Protein AF-A0ABD4Q8N9-F1 (afdb_monomer_lite)

Radius of gyration: 13.11 Å; chains: 1; bounding box: 31×15×36 Å

Sequence (76 aa):
FWGSETGLGGQSETVIGQWLADRGVRGQVRISTKAGAEPTRPHAFPDAVEGLGKDTVNRAIRDSLQRLQTERIDMY

Secondary structure (DSSP, 8-state):
-TTSTTSSS-HHHHHHHHHHHHHT-GGG---B---S--BSSTT-TTTSB----HHHHHHHHHHHHHHTT-S--SB-

Foldseek 3Di:
DCPPPQSWDLVVLLVQLCVCVVVVCPVPDAADDDFWCTAPHRSCPPPGIDDPDPVRVVVVVVSSCVSNVHPDHNYD

InterPro domains:
  IPR023210 NADP-dependent oxidoreductase domain [PF00248] (10-76)
  IPR036812 NAD(P)-dependent oxidoreductase domain superfamily [G3DSA:3.20.20.100] (3-76)
  IPR036812 NAD(P)-dependent oxidoreductase domain superfamily [SSF51430] (8-76)

Organism: Mycobacterium tuberculosis (NCBI:txid1773)

Structure (mmCIF, N/CA/C/O backbone):
data_AF-A0ABD4Q8N9-F1
#
_entry.id   AF-A0ABD4Q8N9-F1
#
loop_
_atom_site.group_PDB
_atom_site.id
_atom_site.type_symbol
_atom_site.label_atom_id
_atom_site.label_alt_id
_atom_site.label_comp_id
_atom_site.label_asym_id
_atom_site.label_entity_id
_atom_site.label_seq_id
_atom_site.pdbx_PDB_ins_code
_atom_site.Cartn_x
_atom_site.Cartn_y
_atom_site.Cartn_z
_atom_site.occupancy
_atom_site.B_iso_or_equiv
_atom_site.auth_seq_id
_atom_site.auth_comp_id
_atom_site.auth_asym_id
_atom_site.auth_atom_id
_atom_site.pdbx_PDB_model_num
ATOM 1 N N . PHE A 1 1 ? -6.862 -9.653 -9.714 1.00 70.94 1 PHE A N 1
ATOM 2 C CA . PHE A 1 1 ? -5.895 -8.609 -9.330 1.00 70.94 1 PHE A CA 1
ATOM 3 C C . PHE A 1 1 ? -5.505 -7.816 -10.567 1.00 70.94 1 PHE A C 1
ATOM 5 O O . PHE A 1 1 ? -6.202 -6.860 -10.845 1.00 70.94 1 PHE A O 1
ATOM 12 N N . TRP A 1 2 ? -4.579 -8.286 -11.410 1.00 85.25 2 TRP A N 1
ATOM 13 C CA . TRP A 1 2 ? -4.173 -7.571 -12.639 1.00 85.25 2 TRP A CA 1
ATOM 14 C C . TRP A 1 2 ? -5.203 -7.542 -13.777 1.00 85.25 2 TRP A C 1
ATOM 16 O O . TRP A 1 2 ? -5.122 -6.703 -14.665 1.00 85.25 2 TRP A O 1
ATOM 26 N N . GLY A 1 3 ? -6.187 -8.444 -13.748 1.00 85.25 3 GLY A N 1
ATOM 27 C CA . GLY A 1 3 ? -7.354 -8.407 -14.636 1.00 85.25 3 GLY A CA 1
ATOM 28 C C . GLY A 1 3 ? -8.507 -7.536 -14.121 1.00 85.25 3 GLY A C 1
ATOM 29 O O . GLY A 1 3 ? -9.628 -7.706 -14.585 1.00 85.25 3 GLY A O 1
ATOM 30 N N . SER A 1 4 ? -8.278 -6.688 -13.110 1.00 89.44 4 SER A N 1
ATOM 31 C CA . SER A 1 4 ? -9.260 -5.679 -12.691 1.00 89.44 4 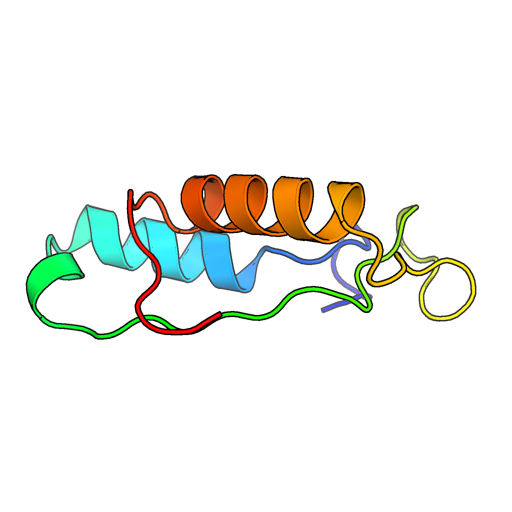SER A CA 1
ATOM 32 C C . SER A 1 4 ? -9.455 -4.635 -13.794 1.00 89.44 4 SER A C 1
ATOM 34 O O . SER A 1 4 ? -8.608 -4.498 -14.672 1.00 89.44 4 SER A O 1
ATOM 36 N N . GLU A 1 5 ? -10.537 -3.860 -13.720 1.00 91.50 5 GLU A N 1
ATOM 37 C CA . GLU A 1 5 ? -10.816 -2.768 -14.664 1.00 91.50 5 GLU A CA 1
ATOM 38 C C . GLU A 1 5 ? -9.676 -1.743 -14.747 1.00 91.50 5 GLU A C 1
ATOM 40 O O . GLU A 1 5 ? -9.390 -1.223 -15.818 1.00 91.50 5 GLU A O 1
ATOM 45 N N . THR A 1 6 ? -8.975 -1.486 -13.638 1.00 92.00 6 THR A N 1
ATOM 46 C CA . THR A 1 6 ? -7.845 -0.547 -13.631 1.00 92.00 6 THR A CA 1
ATOM 47 C C . THR A 1 6 ? -6.562 -1.154 -14.188 1.00 92.00 6 THR A C 1
ATOM 49 O O . THR A 1 6 ? -5.622 -0.418 -14.475 1.00 92.00 6 THR A O 1
ATOM 52 N N . GLY A 1 7 ? -6.471 -2.486 -14.270 1.00 92.25 7 GLY A N 1
ATOM 53 C CA . GLY A 1 7 ? -5.249 -3.192 -14.651 1.00 92.25 7 GLY A CA 1
ATOM 54 C C . GLY A 1 7 ? -4.079 -3.016 -13.675 1.00 92.25 7 GLY A C 1
ATOM 55 O O . GLY A 1 7 ? -2.959 -3.399 -14.010 1.00 92.25 7 GLY A O 1
ATOM 56 N N . LEU A 1 8 ? -4.345 -2.429 -12.505 1.00 92.75 8 LEU A N 1
ATOM 57 C CA . LEU A 1 8 ? -3.417 -2.137 -11.411 1.00 92.75 8 LEU A CA 1
ATOM 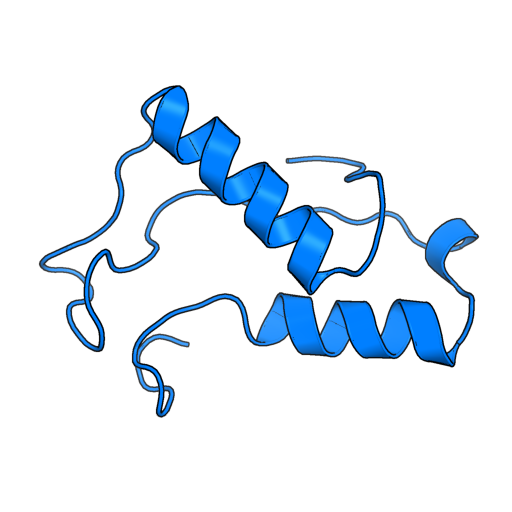58 C C . LEU A 1 8 ? -3.872 -2.862 -10.139 1.00 92.75 8 LEU A C 1
ATOM 60 O O . LEU A 1 8 ? -4.957 -3.452 -10.101 1.00 92.75 8 LEU A O 1
ATOM 64 N N . GLY A 1 9 ? -3.055 -2.814 -9.097 1.00 93.38 9 GLY A N 1
ATOM 65 C CA . GLY A 1 9 ? -3.322 -3.398 -7.793 1.00 93.38 9 GLY A CA 1
ATOM 66 C C . GLY A 1 9 ? -3.961 -2.418 -6.810 1.00 93.38 9 GLY A C 1
ATOM 67 O O . GLY A 1 9 ? -4.573 -1.416 -7.178 1.00 93.38 9 GLY A O 1
ATOM 68 N N . GLY A 1 10 ? -3.844 -2.734 -5.519 1.00 94.56 10 GLY A N 1
ATOM 69 C CA . GLY A 1 10 ? -4.290 -1.874 -4.416 1.00 94.56 10 GLY A CA 1
ATOM 70 C C . GLY A 1 10 ? -5.764 -1.995 -4.009 1.00 94.56 10 GLY A C 1
ATOM 71 O O . GLY A 1 10 ? -6.110 -1.582 -2.906 1.00 94.56 10 GLY A O 1
ATOM 72 N N . GLN A 1 11 ? -6.641 -2.616 -4.804 1.00 95.31 11 GLN A N 1
ATOM 73 C CA . GLN A 1 11 ? -8.080 -2.666 -4.486 1.00 95.31 11 GLN A CA 1
ATOM 74 C C . GLN A 1 11 ? -8.370 -3.403 -3.172 1.00 95.31 11 GLN A C 1
ATOM 76 O O . GLN A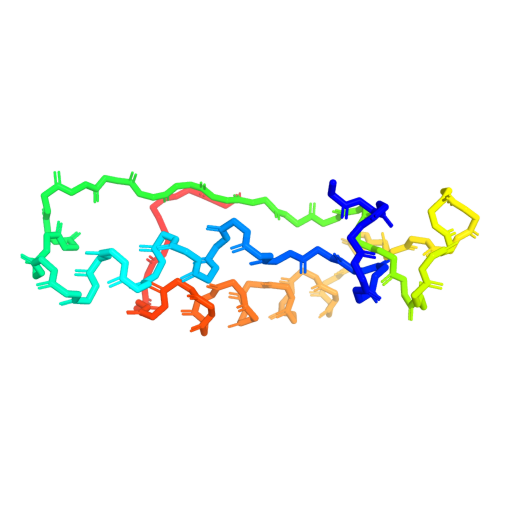 1 11 ? -9.230 -2.978 -2.405 1.00 95.31 11 GLN A O 1
ATOM 81 N N . SER A 1 12 ? -7.631 -4.478 -2.877 1.00 95.94 12 SER A N 1
ATOM 82 C CA . SER A 1 12 ? -7.764 -5.198 -1.604 1.00 95.94 12 SER A CA 1
ATOM 83 C C . SER A 1 12 ? -7.453 -4.296 -0.408 1.00 95.94 12 SER A C 1
ATOM 85 O O . SER A 1 12 ? -8.162 -4.338 0.592 1.00 95.94 12 SER A O 1
ATOM 87 N N . GLU A 1 13 ? -6.421 -3.457 -0.516 1.00 97.94 13 GLU A N 1
ATOM 88 C CA . GLU A 1 13 ? -6.057 -2.505 0.535 1.00 97.94 13 GLU A CA 1
ATOM 89 C C . GLU A 1 13 ? -7.123 -1.429 0.707 1.00 97.94 13 GLU A C 1
ATOM 91 O O . GLU A 1 13 ? -7.445 -1.096 1.840 1.00 97.94 13 GLU A O 1
ATOM 96 N N . THR A 1 14 ? -7.722 -0.944 -0.385 1.00 98.00 14 THR A N 1
ATOM 97 C CA . THR A 1 14 ? -8.842 0.007 -0.327 1.00 98.00 14 THR A CA 1
ATOM 98 C C . THR A 1 14 ? -10.056 -0.585 0.390 1.00 98.00 14 THR A C 1
ATOM 100 O O . THR A 1 14 ? -10.614 0.062 1.272 1.00 98.00 14 THR A O 1
ATOM 103 N N . VAL A 1 15 ? -10.441 -1.827 0.071 1.00 97.94 15 VAL A N 1
ATOM 104 C CA . VAL A 1 15 ? -11.563 -2.512 0.741 1.00 97.94 15 VAL A CA 1
ATOM 105 C C . VAL A 1 15 ? -11.273 -2.717 2.231 1.00 97.94 15 VAL A C 1
ATOM 107 O O . VAL A 1 15 ? -12.136 -2.477 3.076 1.00 97.94 15 VAL A O 1
ATOM 110 N N . ILE A 1 16 ? -10.050 -3.132 2.575 1.00 98.56 16 ILE A N 1
ATOM 111 C CA . ILE A 1 16 ? -9.637 -3.295 3.974 1.00 98.56 16 ILE A CA 1
ATOM 112 C C . ILE A 1 16 ? -9.611 -1.940 4.690 1.00 98.56 16 ILE A C 1
ATOM 114 O O . ILE A 1 16 ? -10.081 -1.858 5.819 1.00 98.56 16 ILE A O 1
ATOM 118 N N . GLY A 1 17 ? -9.109 -0.880 4.052 1.00 98.75 17 GLY A N 1
ATOM 119 C CA . GLY A 1 17 ? -9.064 0.470 4.613 1.00 98.75 17 GLY A CA 1
ATOM 120 C C . GLY A 1 17 ? -10.449 1.019 4.940 1.00 98.75 17 GLY A C 1
ATOM 121 O O . GLY A 1 17 ? -10.672 1.491 6.054 1.00 98.75 17 GLY A O 1
ATOM 122 N N . GLN A 1 18 ? -11.403 0.848 4.023 1.00 98.81 18 GLN A N 1
ATOM 123 C CA . GLN A 1 18 ? -12.809 1.190 4.250 1.00 98.81 18 GLN A CA 1
ATOM 124 C C . GLN A 1 18 ? -13.379 0.413 5.439 1.00 98.81 18 GLN A C 1
ATOM 126 O O . GLN A 1 18 ? -13.937 1.004 6.356 1.00 98.81 18 GLN A O 1
ATOM 131 N N . TRP A 1 19 ? -13.148 -0.902 5.500 1.00 98.75 19 TRP A N 1
ATOM 132 C CA . TRP A 1 19 ? -13.584 -1.716 6.635 1.00 98.75 19 TRP A CA 1
ATOM 133 C C . TRP A 1 19 ? -12.956 -1.280 7.972 1.00 98.75 19 TRP A C 1
ATOM 135 O O . TRP A 1 19 ? -13.652 -1.225 8.990 1.00 98.75 19 TRP A O 1
ATOM 145 N N . LEU A 1 20 ? -11.659 -0.947 7.986 1.00 98.62 20 LEU A N 1
ATOM 146 C CA . LEU A 1 20 ? -10.960 -0.448 9.174 1.00 98.62 20 LEU A CA 1
ATOM 147 C C . LEU A 1 20 ? -11.583 0.859 9.678 1.00 98.62 20 LEU A C 1
ATOM 149 O O . LEU A 1 20 ? -11.797 0.994 10.888 1.00 98.62 20 LEU A O 1
ATOM 153 N N . ALA A 1 21 ? -11.864 1.788 8.761 1.00 98.19 21 ALA A N 1
ATOM 154 C CA . ALA A 1 21 ? -12.462 3.085 9.051 1.00 98.19 21 ALA A CA 1
ATOM 155 C C . ALA A 1 21 ? -13.915 2.944 9.529 1.00 98.19 21 ALA A C 1
ATOM 157 O O . ALA A 1 21 ? -14.248 3.419 10.614 1.00 98.19 21 ALA A O 1
ATOM 158 N N . ASP A 1 22 ? -14.746 2.215 8.783 1.00 98.62 22 ASP A N 1
ATOM 159 C CA . ASP A 1 22 ? -16.177 2.043 9.059 1.00 98.62 22 ASP A CA 1
ATOM 160 C C . ASP A 1 22 ? -16.443 1.361 10.405 1.00 98.62 22 ASP A C 1
ATOM 162 O O . ASP A 1 22 ? -17.448 1.623 11.067 1.00 98.62 22 ASP A O 1
ATOM 166 N N . ARG A 1 23 ? -15.556 0.449 10.819 1.00 98.12 23 ARG A N 1
ATOM 167 C CA . ARG A 1 23 ? -15.711 -0.317 12.064 1.00 98.12 23 ARG A CA 1
ATOM 168 C C . ARG A 1 23 ? -14.915 0.250 13.236 1.00 98.12 23 ARG A C 1
ATOM 170 O O . ARG A 1 23 ? -15.138 -0.183 14.363 1.00 98.12 23 ARG A O 1
ATOM 177 N N . GLY A 1 24 ? -13.974 1.167 13.001 1.00 97.81 24 GLY A N 1
ATOM 178 C CA . GLY A 1 24 ? -13.099 1.701 14.050 1.00 97.81 24 GLY A CA 1
ATOM 179 C C . GLY A 1 24 ? -12.187 0.645 14.695 1.00 97.81 24 GLY A C 1
ATOM 180 O O . GLY A 1 24 ? -11.809 0.765 15.860 1.00 97.81 24 GLY A O 1
ATOM 181 N N . VAL A 1 25 ? -11.832 -0.418 13.964 1.00 98.19 25 VAL A N 1
ATOM 182 C CA . VAL A 1 25 ? -11.141 -1.605 14.516 1.00 98.19 25 VAL A CA 1
ATOM 183 C C . VAL A 1 25 ? -9.626 -1.590 14.323 1.00 98.19 25 VAL A C 1
ATOM 185 O O . VAL A 1 25 ? -8.959 -2.575 14.639 1.00 98.19 25 VAL A O 1
ATOM 188 N N . ARG A 1 26 ? -9.033 -0.483 13.851 1.00 97.88 26 ARG A N 1
ATOM 189 C CA . ARG A 1 26 ? -7.584 -0.423 13.577 1.00 97.88 26 ARG A CA 1
ATOM 190 C C . ARG A 1 26 ? -6.720 -0.811 14.782 1.00 97.88 26 ARG A C 1
ATOM 192 O O . ARG A 1 26 ? -5.666 -1.410 14.590 1.00 97.88 26 ARG A O 1
ATOM 199 N N . GLY A 1 27 ? -7.152 -0.514 16.007 1.00 97.81 27 GLY A N 1
ATOM 200 C CA . GLY A 1 27 ? -6.438 -0.896 17.233 1.00 97.81 27 GLY A CA 1
ATOM 201 C C . GLY A 1 27 ? -6.498 -2.389 17.586 1.00 97.81 27 GLY A C 1
ATOM 202 O O . GLY A 1 27 ? -5.725 -2.833 18.427 1.00 97.81 27 GLY A O 1
ATOM 203 N N . GLN A 1 28 ? -7.386 -3.157 16.952 1.00 98.19 28 GLN A N 1
ATOM 204 C CA . GLN A 1 28 ? -7.689 -4.552 17.295 1.00 98.19 28 GLN A CA 1
ATOM 205 C C . GLN A 1 28 ? -7.050 -5.561 16.332 1.00 98.19 28 GLN A C 1
ATOM 207 O O . GLN A 1 28 ? -7.059 -6.760 16.598 1.00 98.19 28 GLN A O 1
ATOM 212 N N . VAL A 1 29 ? -6.482 -5.088 15.220 1.00 98.12 29 VAL A N 1
ATOM 213 C CA . VAL A 1 29 ? -5.875 -5.937 14.190 1.00 98.12 29 VAL A CA 1
ATOM 214 C C . VAL A 1 29 ? -4.440 -5.525 13.886 1.00 98.12 29 VAL A C 1
ATOM 216 O O . VAL A 1 29 ? -4.077 -4.346 13.937 1.00 98.12 29 VAL A O 1
ATOM 219 N N . ARG A 1 30 ? -3.615 -6.517 13.544 1.00 98.44 30 ARG A N 1
ATOM 220 C CA . ARG A 1 30 ? -2.278 -6.317 12.980 1.00 98.44 30 ARG A CA 1
ATOM 221 C C . ARG A 1 30 ? -2.378 -6.378 11.461 1.00 98.44 30 ARG A C 1
ATOM 223 O O . ARG A 1 30 ? -2.996 -7.295 10.929 1.00 98.44 30 ARG A O 1
ATOM 230 N N . ILE A 1 31 ? -1.781 -5.406 10.782 1.00 98.44 31 ILE A N 1
ATOM 231 C CA . ILE A 1 31 ? -1.816 -5.291 9.325 1.00 98.44 31 ILE A CA 1
ATOM 232 C C . ILE A 1 31 ? -0.427 -5.559 8.763 1.00 98.44 31 ILE A C 1
ATOM 234 O O . ILE A 1 31 ? 0.542 -4.908 9.154 1.00 98.44 31 ILE A O 1
ATOM 238 N N . SER A 1 32 ? -0.361 -6.489 7.813 1.00 98.50 32 SER A N 1
ATOM 239 C CA . SER A 1 32 ? 0.803 -6.690 6.961 1.00 98.50 32 SER A CA 1
ATOM 240 C C . SER A 1 32 ? 0.408 -6.572 5.498 1.00 98.50 32 SER A C 1
ATOM 242 O O . SER A 1 32 ? -0.605 -7.130 5.075 1.00 98.50 32 SER A O 1
ATOM 244 N N . THR A 1 33 ? 1.221 -5.857 4.732 1.00 97.81 33 THR A N 1
ATOM 245 C CA . THR A 1 33 ? 1.127 -5.774 3.271 1.00 97.81 33 THR A CA 1
ATOM 246 C C . THR A 1 33 ? 2.535 -5.831 2.682 1.00 97.81 33 THR A C 1
ATOM 248 O O . THR A 1 33 ? 3.475 -6.064 3.431 1.00 97.81 33 THR A O 1
ATOM 251 N N . LYS A 1 34 ? 2.680 -5.759 1.359 1.00 96.12 34 LYS A N 1
ATOM 252 C CA . LYS A 1 34 ? 3.933 -6.069 0.653 1.00 96.12 34 LYS A CA 1
ATOM 253 C C . LYS A 1 34 ? 4.108 -5.123 -0.533 1.00 96.12 34 LYS A C 1
ATOM 255 O O . LYS A 1 34 ? 3.115 -4.705 -1.120 1.00 96.12 34 LYS A O 1
ATOM 260 N N . ALA A 1 35 ? 5.354 -4.858 -0.918 1.00 95.44 35 ALA A N 1
ATOM 261 C CA . ALA A 1 35 ? 5.704 -4.101 -2.123 1.00 95.44 35 ALA A CA 1
ATOM 262 C C . ALA A 1 35 ? 6.217 -5.006 -3.254 1.00 95.44 35 ALA A C 1
ATOM 264 O O . ALA A 1 35 ? 6.715 -6.106 -3.000 1.00 95.44 35 ALA A O 1
ATOM 265 N N . GLY A 1 36 ? 6.194 -4.489 -4.485 1.00 91.19 36 GLY A N 1
ATOM 266 C CA . GLY A 1 36 ? 6.723 -5.163 -5.666 1.00 91.19 36 GLY A CA 1
ATOM 267 C C . GLY A 1 36 ? 5.650 -5.854 -6.502 1.00 91.19 36 GLY A C 1
ATOM 268 O O . GLY A 1 36 ? 4.511 -6.037 -6.077 1.00 91.19 36 GLY A O 1
ATOM 269 N N . ALA A 1 37 ? 6.033 -6.236 -7.722 1.00 91.00 37 ALA A N 1
ATOM 270 C CA . ALA A 1 37 ? 5.163 -6.851 -8.730 1.00 91.00 37 ALA A CA 1
ATOM 271 C C . ALA A 1 37 ? 3.969 -5.992 -9.207 1.00 91.00 37 ALA A C 1
ATOM 273 O O . ALA A 1 37 ? 3.240 -6.440 -10.089 1.00 91.00 37 ALA A O 1
ATOM 274 N N . GLU A 1 38 ? 3.798 -4.767 -8.698 1.00 93.88 38 GLU A N 1
ATOM 275 C CA . GLU A 1 38 ? 2.812 -3.798 -9.188 1.00 93.88 38 GLU A CA 1
ATOM 276 C C . GLU A 1 38 ? 3.124 -3.384 -10.636 1.00 93.88 38 GLU A C 1
ATOM 278 O O . GLU A 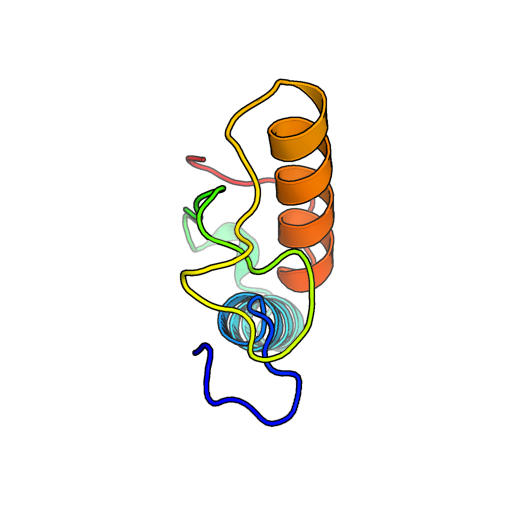1 38 ? 4.255 -2.979 -10.923 1.00 93.88 38 GLU A O 1
ATOM 283 N N . PRO A 1 39 ? 2.159 -3.463 -11.568 1.00 94.88 39 PRO A N 1
ATOM 284 C CA . PRO A 1 39 ? 2.333 -2.985 -12.922 1.00 94.88 39 PRO A CA 1
ATOM 285 C C . PRO A 1 39 ? 2.600 -1.485 -12.952 1.00 94.88 39 PRO A C 1
ATOM 287 O O . PRO A 1 39 ? 1.864 -0.690 -12.378 1.00 94.88 39 PRO A O 1
ATOM 290 N N . THR A 1 40 ? 3.623 -1.067 -13.691 1.00 93.94 40 THR A N 1
ATOM 291 C CA . THR A 1 40 ? 3.914 0.366 -13.885 1.00 93.94 40 THR A CA 1
ATOM 292 C C . THR A 1 40 ? 2.976 1.024 -14.895 1.00 93.94 40 THR A C 1
ATOM 294 O O . THR A 1 40 ? 2.931 2.248 -15.012 1.00 93.94 40 THR A O 1
ATOM 297 N N . ARG A 1 41 ? 2.221 0.208 -15.632 1.00 94.88 41 ARG A N 1
ATOM 298 C CA . ARG A 1 41 ? 1.171 0.610 -16.564 1.00 94.88 41 ARG A CA 1
ATOM 299 C C . ARG A 1 41 ? 0.009 -0.395 -16.489 1.00 94.88 41 ARG A C 1
ATOM 301 O O . ARG A 1 41 ? 0.267 -1.585 -16.298 1.00 94.88 41 ARG A O 1
ATOM 308 N N . PRO A 1 42 ? -1.249 0.048 -16.662 1.00 94.12 42 PRO A N 1
ATOM 309 C CA . PRO A 1 42 ? -2.418 -0.830 -16.649 1.00 94.12 42 PRO A CA 1
ATOM 310 C C . PRO A 1 42 ? -2.283 -2.045 -17.573 1.00 94.12 42 PRO A C 1
ATOM 312 O O . PRO A 1 42 ? -1.805 -1.922 -18.702 1.00 94.12 42 PRO A O 1
ATOM 315 N N . HIS A 1 43 ? -2.733 -3.208 -17.093 1.00 94.19 43 HIS A N 1
ATOM 316 C CA . HIS A 1 43 ? -2.821 -4.470 -17.848 1.00 94.19 43 HIS A CA 1
ATOM 317 C C . HIS A 1 43 ? -1.489 -4.971 -18.423 1.00 94.19 43 HIS A C 1
ATOM 319 O O . HIS A 1 43 ? -1.462 -5.735 -19.384 1.00 94.19 43 HIS A O 1
ATOM 325 N N . ALA A 1 44 ? -0.374 -4.537 -17.845 1.00 94.88 44 ALA A N 1
ATOM 326 C 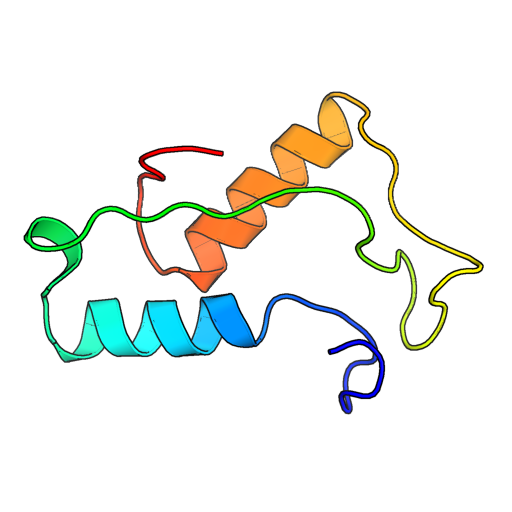CA . ALA A 1 44 ? 0.956 -4.832 -18.355 1.00 94.88 44 ALA A CA 1
ATOM 327 C C . ALA A 1 44 ? 1.693 -5.930 -17.595 1.00 94.88 44 ALA A C 1
ATOM 329 O O . ALA A 1 44 ? 2.878 -6.139 -17.835 1.00 94.88 44 ALA A O 1
ATOM 330 N N . PHE A 1 45 ? 1.042 -6.584 -16.636 1.00 92.94 45 PHE A N 1
ATOM 331 C CA . PHE A 1 45 ? 1.659 -7.693 -15.927 1.00 92.94 45 PHE A CA 1
ATOM 332 C C . PHE A 1 45 ? 1.830 -8.902 -16.868 1.00 92.94 45 PHE A C 1
ATOM 334 O O . PHE A 1 45 ? 0.854 -9.260 -17.531 1.00 92.94 45 PHE A O 1
ATOM 341 N N . PRO A 1 46 ? 2.990 -9.589 -16.882 1.00 92.62 46 PRO A N 1
ATOM 342 C CA . PRO A 1 46 ? 4.202 -9.337 -16.087 1.00 92.62 46 PRO A CA 1
ATOM 343 C C . PRO A 1 46 ? 5.256 -8.452 -16.786 1.00 92.62 46 PRO A C 1
ATOM 345 O O . PRO A 1 46 ? 6.304 -8.188 -16.205 1.00 92.62 46 PRO A O 1
ATOM 348 N N . ASP A 1 47 ? 4.999 -7.996 -18.012 1.00 95.31 47 ASP A N 1
ATOM 349 C CA . ASP A 1 47 ? 5.973 -7.315 -18.877 1.00 95.31 47 ASP A CA 1
ATOM 350 C C . ASP A 1 47 ? 6.486 -5.971 -18.335 1.00 95.31 47 ASP A C 1
ATOM 352 O O . ASP A 1 47 ? 7.579 -5.535 -18.696 1.00 95.31 47 ASP A O 1
ATOM 356 N N . ALA A 1 48 ? 5.702 -5.277 -17.507 1.00 94.19 48 ALA A N 1
ATOM 357 C CA . ALA A 1 48 ? 6.098 -4.001 -16.915 1.00 94.19 48 ALA A CA 1
ATOM 358 C C . ALA A 1 48 ? 5.692 -3.925 -15.442 1.00 94.19 48 ALA A C 1
ATOM 360 O O . ALA A 1 48 ? 4.621 -3.420 -15.115 1.00 94.19 48 ALA A O 1
ATOM 361 N N . VAL A 1 49 ? 6.568 -4.415 -14.565 1.00 94.88 49 VAL A N 1
ATOM 362 C CA . VAL A 1 49 ? 6.386 -4.411 -13.107 1.00 94.88 49 VAL A CA 1
ATOM 363 C C . VAL A 1 49 ? 7.410 -3.518 -12.420 1.00 94.88 49 VAL A C 1
ATOM 365 O O . VAL A 1 49 ? 8.533 -3.342 -12.895 1.00 94.88 49 VAL A O 1
ATOM 368 N N . GLU A 1 50 ? 7.023 -2.934 -11.294 1.00 93.94 50 GLU A N 1
ATOM 369 C CA . GLU A 1 50 ? 7.923 -2.133 -10.483 1.00 93.94 50 GLU A CA 1
ATOM 370 C C . GLU A 1 50 ? 9.038 -2.993 -9.858 1.00 93.94 50 GLU A C 1
ATOM 372 O O . GLU A 1 50 ? 8.837 -4.154 -9.493 1.00 93.94 50 GLU A O 1
ATOM 377 N N . GLY A 1 51 ? 10.233 -2.413 -9.725 1.00 94.38 51 GLY A N 1
ATOM 378 C CA . GLY A 1 51 ? 11.358 -3.036 -9.021 1.00 94.38 51 GLY A CA 1
ATOM 379 C C . GLY A 1 51 ? 11.357 -2.756 -7.513 1.00 94.38 51 GLY A C 1
ATOM 380 O O . GLY A 1 51 ? 10.546 -1.992 -7.009 1.00 94.38 51 GLY A O 1
ATOM 381 N N . LEU A 1 52 ? 12.337 -3.296 -6.786 1.00 96.44 52 LEU A N 1
ATOM 382 C CA . LEU A 1 52 ? 12.463 -3.153 -5.321 1.00 96.44 52 LEU A CA 1
ATOM 383 C C . LEU A 1 52 ? 13.466 -2.065 -4.888 1.00 96.44 52 LEU A C 1
ATOM 385 O O . LEU A 1 52 ? 14.063 -2.134 -3.816 1.00 96.44 52 LEU A O 1
ATOM 389 N N . GLY A 1 53 ? 13.689 -1.057 -5.735 1.00 97.00 53 GLY A N 1
ATOM 390 C CA . GLY A 1 53 ? 14.565 0.068 -5.404 1.00 97.00 53 GLY A CA 1
ATOM 391 C C . GLY A 1 53 ? 14.004 0.920 -4.260 1.00 97.00 53 GLY A C 1
ATOM 392 O O . GLY A 1 53 ? 12.789 1.000 -4.078 1.00 97.00 53 GLY A O 1
ATOM 393 N N . LYS A 1 54 ? 14.891 1.609 -3.527 1.00 97.44 54 LYS A N 1
ATOM 394 C CA . LYS A 1 54 ? 14.550 2.462 -2.371 1.00 97.44 54 LYS A CA 1
ATOM 395 C C . LYS A 1 54 ? 13.332 3.357 -2.623 1.00 97.44 54 LYS A C 1
ATOM 397 O O . LYS A 1 54 ? 12.401 3.369 -1.823 1.00 97.44 54 LYS A O 1
ATOM 402 N N . ASP A 1 55 ? 13.324 4.088 -3.734 1.00 97.12 55 ASP A N 1
ATOM 403 C CA . ASP A 1 55 ? 12.255 5.048 -4.027 1.00 97.12 55 ASP A CA 1
ATOM 404 C C . ASP A 1 55 ? 10.927 4.371 -4.364 1.00 97.12 55 ASP A C 1
ATOM 406 O O . ASP A 1 55 ? 9.869 4.887 -4.002 1.00 97.12 55 ASP A O 1
ATOM 410 N N . THR A 1 56 ? 10.970 3.194 -4.994 1.00 96.69 56 THR A N 1
ATOM 411 C CA . THR A 1 56 ? 9.771 2.388 -5.227 1.00 96.69 56 THR A CA 1
ATOM 412 C C . THR A 1 56 ? 9.195 1.882 -3.915 1.00 96.69 56 THR A C 1
ATOM 414 O O . THR A 1 56 ? 8.019 2.112 -3.660 1.00 96.69 56 THR A O 1
ATOM 417 N N . VAL A 1 57 ? 10.013 1.290 -3.043 1.00 97.62 57 VAL A N 1
ATOM 418 C CA . VAL A 1 57 ? 9.548 0.791 -1.738 1.00 97.62 57 VAL A CA 1
ATOM 419 C C . VAL A 1 57 ? 8.960 1.931 -0.896 1.00 97.62 57 VAL A C 1
ATOM 421 O O . VAL A 1 57 ? 7.883 1.776 -0.321 1.00 97.62 57 VAL A O 1
ATOM 424 N N . ASN A 1 58 ? 9.606 3.105 -0.893 1.00 97.62 58 ASN A N 1
ATOM 425 C CA . ASN A 1 58 ? 9.124 4.304 -0.197 1.00 97.62 58 ASN A CA 1
ATOM 426 C C . ASN A 1 58 ? 7.817 4.865 -0.777 1.00 97.62 58 ASN A C 1
ATOM 428 O O . ASN A 1 58 ? 7.003 5.427 -0.045 1.00 97.62 58 ASN A O 1
ATOM 432 N N . ARG A 1 59 ? 7.609 4.772 -2.092 1.00 97.44 59 ARG A N 1
ATOM 433 C CA . ARG A 1 59 ? 6.331 5.136 -2.714 1.00 97.44 59 ARG A CA 1
ATOM 434 C C . ARG A 1 59 ? 5.254 4.113 -2.352 1.00 97.44 59 ARG A C 1
ATOM 436 O O . ARG A 1 59 ? 4.237 4.507 -1.799 1.00 97.44 59 ARG A O 1
ATOM 443 N N . ALA A 1 60 ? 5.531 2.826 -2.543 1.00 97.50 60 ALA A N 1
ATOM 444 C CA . ALA A 1 60 ? 4.590 1.745 -2.283 1.00 97.50 60 ALA A CA 1
ATOM 445 C C . ALA A 1 60 ? 4.067 1.754 -0.835 1.00 97.50 60 ALA A C 1
ATOM 447 O O . ALA A 1 60 ? 2.869 1.565 -0.624 1.00 97.50 60 ALA A O 1
ATOM 448 N N . ILE A 1 61 ? 4.918 2.048 0.163 1.00 98.12 61 ILE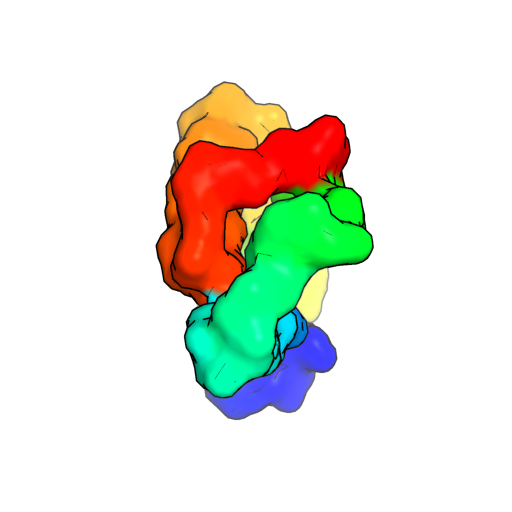 A N 1
ATOM 449 C CA . ILE A 1 61 ? 4.464 2.110 1.564 1.00 98.12 61 ILE A CA 1
ATOM 450 C C . ILE A 1 61 ? 3.513 3.286 1.794 1.00 98.12 61 ILE A C 1
ATOM 452 O O . ILE A 1 61 ? 2.511 3.132 2.487 1.00 98.12 61 ILE A O 1
ATOM 456 N N . ARG A 1 62 ? 3.780 4.450 1.184 1.00 98.44 62 ARG A N 1
ATOM 457 C CA . ARG A 1 62 ? 2.893 5.621 1.275 1.00 98.44 62 ARG A CA 1
ATOM 458 C C . ARG A 1 62 ? 1.544 5.338 0.629 1.00 98.44 62 ARG A C 1
ATOM 460 O O . ARG A 1 62 ? 0.517 5.627 1.236 1.00 98.44 62 ARG A O 1
ATOM 467 N N . ASP A 1 63 ? 1.555 4.711 -0.541 1.00 97.94 63 ASP A N 1
ATOM 468 C CA . ASP A 1 63 ? 0.327 4.363 -1.249 1.00 97.94 63 ASP A CA 1
ATOM 469 C C . ASP A 1 63 ? -0.487 3.319 -0.463 1.00 97.94 63 ASP A C 1
ATOM 471 O O . ASP A 1 63 ? -1.710 3.424 -0.365 1.00 97.94 63 ASP A O 1
ATOM 475 N N . SER A 1 64 ? 0.190 2.351 0.163 1.00 98.56 64 SER A N 1
ATOM 476 C CA . SER A 1 64 ? -0.444 1.345 1.024 1.00 98.56 64 SER A CA 1
ATOM 477 C C . SER A 1 64 ? -1.091 1.984 2.255 1.00 98.56 64 SER A C 1
ATOM 479 O O . SER A 1 64 ? -2.255 1.716 2.543 1.00 98.56 64 SER A O 1
ATOM 481 N N . LEU A 1 65 ? -0.376 2.872 2.961 1.00 98.75 65 LEU A N 1
ATOM 482 C CA . LEU A 1 65 ? -0.904 3.618 4.114 1.00 98.75 65 LEU A CA 1
ATOM 483 C C . LEU A 1 65 ? -2.139 4.448 3.735 1.00 98.75 65 LEU A C 1
ATOM 485 O O . LEU A 1 65 ? -3.132 4.447 4.465 1.00 98.75 65 LEU A O 1
ATOM 489 N N . GLN A 1 66 ? -2.102 5.102 2.569 1.00 98.75 66 GLN A N 1
ATOM 490 C CA . GLN A 1 66 ? -3.229 5.867 2.043 1.00 98.75 66 GLN A CA 1
ATOM 491 C C . GLN A 1 66 ? -4.442 4.970 1.767 1.00 98.75 66 GLN A C 1
ATOM 493 O O . GLN A 1 66 ? -5.539 5.274 2.236 1.00 98.75 66 GLN A O 1
ATOM 498 N N . ARG A 1 67 ? -4.265 3.859 1.039 1.00 98.62 67 ARG A N 1
ATOM 499 C CA . ARG A 1 67 ? -5.367 2.939 0.705 1.00 98.62 67 ARG A CA 1
ATOM 500 C C . ARG A 1 67 ? -5.948 2.248 1.936 1.00 98.62 67 ARG A C 1
ATOM 502 O O . ARG A 1 67 ? -7.162 2.117 2.029 1.00 98.62 67 ARG A O 1
ATOM 509 N N . LEU A 1 68 ? -5.097 1.864 2.887 1.00 98.75 68 LEU A N 1
ATOM 510 C CA . LEU A 1 68 ? -5.497 1.255 4.159 1.00 98.75 68 LEU A CA 1
ATOM 511 C C . LEU A 1 68 ? -6.063 2.266 5.167 1.00 98.75 68 LEU A C 1
ATOM 513 O O . LEU A 1 68 ? -6.505 1.853 6.239 1.00 98.75 68 LEU A O 1
ATOM 517 N N . GLN A 1 69 ? -6.032 3.568 4.857 1.00 98.62 69 GLN A N 1
ATOM 518 C CA . GLN A 1 69 ? -6.518 4.648 5.720 1.00 98.62 69 GLN A CA 1
ATOM 519 C C . GLN A 1 69 ? -5.956 4.560 7.150 1.00 98.62 69 GLN A C 1
ATOM 521 O O . GLN A 1 69 ? -6.674 4.674 8.144 1.00 98.62 69 GLN A O 1
ATOM 526 N N . THR A 1 70 ? -4.650 4.316 7.267 1.00 98.25 70 THR A N 1
ATOM 527 C CA . THR A 1 70 ? -3.973 4.168 8.557 1.00 98.25 70 THR A CA 1
ATOM 528 C C . THR A 1 70 ? -2.567 4.745 8.517 1.00 98.25 70 THR A C 1
ATOM 530 O O . THR A 1 70 ? -1.924 4.774 7.476 1.00 98.25 70 THR A O 1
ATOM 533 N N . GLU A 1 71 ? -2.062 5.163 9.674 1.00 97.75 71 GLU A N 1
ATOM 534 C CA . GLU A 1 71 ? -0.729 5.760 9.810 1.00 97.75 71 GLU A CA 1
ATOM 535 C C . GLU A 1 71 ? 0.379 4.729 10.075 1.00 97.75 71 GLU A C 1
ATOM 537 O O . GLU A 1 71 ? 1.549 5.092 10.173 1.00 97.75 71 GLU A O 1
ATOM 542 N N . ARG A 1 72 ? 0.042 3.437 10.213 1.00 97.56 72 ARG A N 1
ATOM 543 C CA . ARG A 1 72 ? 1.036 2.391 10.501 1.00 97.56 72 ARG A CA 1
ATOM 544 C C . ARG A 1 72 ? 0.729 1.042 9.853 1.00 97.56 72 ARG A C 1
ATOM 546 O O . ARG A 1 72 ? -0.419 0.587 9.838 1.00 97.56 72 ARG A O 1
ATOM 553 N N . ILE A 1 73 ? 1.795 0.354 9.454 1.00 98.38 73 ILE A N 1
ATOM 554 C CA . ILE A 1 73 ? 1.809 -1.061 9.063 1.00 98.38 73 ILE A CA 1
ATOM 555 C C . ILE A 1 73 ? 2.639 -1.823 10.097 1.00 98.38 73 ILE A C 1
ATOM 557 O O . ILE A 1 73 ? 3.690 -1.348 10.517 1.00 98.38 73 ILE A O 1
ATOM 561 N N . ASP A 1 74 ? 2.139 -2.970 10.555 1.00 98.44 74 ASP A N 1
ATOM 562 C CA . ASP A 1 74 ? 2.775 -3.749 11.621 1.00 98.44 74 ASP A CA 1
ATOM 563 C C . ASP A 1 74 ? 3.934 -4.616 11.092 1.00 98.44 74 ASP A C 1
ATOM 565 O O . ASP A 1 74 ? 4.876 -4.896 11.830 1.00 98.44 74 ASP A O 1
ATOM 569 N N . MET A 1 75 ? 3.875 -5.016 9.817 1.00 97.81 75 MET A N 1
ATOM 570 C CA . MET A 1 75 ? 4.942 -5.712 9.088 1.00 97.81 75 MET A CA 1
ATOM 571 C C . MET A 1 75 ? 4.822 -5.434 7.584 1.00 97.81 75 MET A C 1
ATOM 573 O O . MET A 1 75 ? 3.744 -5.626 7.019 1.00 97.81 75 MET A O 1
ATOM 577 N N . TYR A 1 76 ? 5.912 -5.023 6.938 1.00 94.75 76 TYR A N 1
ATOM 578 C CA . TYR A 1 76 ? 5.948 -4.663 5.518 1.00 94.75 76 TYR A CA 1
ATOM 579 C C . TYR A 1 76 ? 6.946 -5.526 4.746 1.00 94.75 76 TYR A C 1
ATOM 581 O O . TYR A 1 76 ? 8.069 -5.691 5.273 1.00 94.75 76 TYR A O 1
#

pLDDT: mean 95.78, std 4.1, range [70.94, 98.81]